Protein AF-M3HLD7-F1 (afdb_monomer_lite)

Structure (mmCIF, N/CA/C/O backbone):
data_AF-M3HLD7-F1
#
_entry.id   AF-M3HLD7-F1
#
loop_
_atom_site.group_PDB
_atom_site.id
_atom_site.type_symbol
_atom_site.label_atom_id
_atom_site.label_alt_id
_atom_site.label_comp_id
_atom_site.label_asym_id
_atom_site.label_entity_id
_atom_site.label_seq_id
_atom_site.pdbx_PDB_ins_code
_atom_site.Cartn_x
_atom_site.Cartn_y
_atom_site.Cartn_z
_atom_site.occupancy
_atom_site.B_iso_or_equiv
_atom_site.auth_seq_id
_atom_site.auth_comp_id
_atom_site.auth_asym_id
_atom_site.auth_atom_id
_atom_site.pdbx_PDB_model_num
ATOM 1 N N . MET A 1 1 ? -24.199 -7.595 13.964 1.00 37.12 1 MET A N 1
ATOM 2 C CA . MET A 1 1 ? -23.263 -6.804 14.794 1.00 37.12 1 MET A CA 1
ATOM 3 C C . MET A 1 1 ? -23.743 -5.366 14.787 1.00 37.12 1 MET A C 1
ATOM 5 O O . MET A 1 1 ? -23.929 -4.819 13.709 1.00 37.12 1 MET A O 1
ATOM 9 N N . LYS A 1 2 ? -24.053 -4.799 15.959 1.00 32.50 2 LYS A N 1
ATOM 10 C CA . LYS A 1 2 ? -24.516 -3.411 16.081 1.00 32.50 2 LYS A CA 1
ATOM 11 C C . LYS A 1 2 ? -23.391 -2.481 15.632 1.00 32.50 2 LYS A C 1
ATOM 13 O O . LYS A 1 2 ? -22.300 -2.533 16.190 1.00 32.50 2 LYS A O 1
ATOM 18 N N . LEU A 1 3 ? -23.679 -1.675 14.617 1.00 35.91 3 LEU A N 1
ATOM 19 C CA . LEU A 1 3 ? -22.854 -0.569 14.156 1.00 35.91 3 LEU A CA 1
ATOM 20 C C . LEU A 1 3 ? -22.768 0.428 15.320 1.00 35.91 3 LEU A C 1
ATOM 22 O O . LEU A 1 3 ? -23.718 1.165 15.584 1.00 35.91 3 LEU A O 1
ATOM 26 N N . VAL A 1 4 ? -21.695 0.363 16.110 1.00 42.03 4 VAL A N 1
ATOM 27 C CA . VAL A 1 4 ? -21.496 1.307 17.210 1.00 42.03 4 VAL A CA 1
ATOM 28 C C . VAL A 1 4 ? -21.027 2.614 16.578 1.00 42.03 4 VAL A C 1
ATOM 30 O O . VAL A 1 4 ? -19.844 2.806 16.321 1.00 42.03 4 VAL A O 1
ATOM 33 N N . PHE A 1 5 ? -21.965 3.514 16.287 1.00 41.75 5 PHE A N 1
ATOM 34 C CA . PHE A 1 5 ? -21.662 4.891 15.905 1.00 41.75 5 PHE A CA 1
ATOM 35 C C . PHE A 1 5 ? -21.109 5.640 17.120 1.00 41.75 5 PHE A C 1
ATOM 37 O O . PHE A 1 5 ? -21.810 6.422 17.758 1.00 41.75 5 PHE A O 1
ATOM 44 N N . ILE A 1 6 ? -19.851 5.388 17.481 1.00 55.12 6 ILE A N 1
ATOM 45 C CA . ILE A 1 6 ? -19.170 6.242 18.448 1.00 55.12 6 ILE A CA 1
ATOM 46 C C . ILE A 1 6 ? -18.659 7.451 17.673 1.00 55.12 6 ILE A C 1
ATOM 48 O O . ILE A 1 6 ? -17.621 7.384 17.015 1.00 55.12 6 ILE A O 1
ATOM 52 N N . ILE A 1 7 ? -19.412 8.550 17.720 1.00 54.53 7 ILE A N 1
ATOM 53 C CA . ILE A 1 7 ? -18.898 9.859 17.316 1.00 54.53 7 ILE A CA 1
ATOM 54 C C . ILE A 1 7 ? -17.924 10.285 18.412 1.00 54.53 7 ILE A C 1
ATOM 56 O O . ILE A 1 7 ? -18.324 10.759 19.473 1.00 54.53 7 ILE A O 1
ATOM 60 N N . LEU A 1 8 ? -16.633 10.055 18.179 1.00 61.19 8 LEU A N 1
ATOM 61 C CA . LEU A 1 8 ? -15.582 10.425 19.121 1.00 61.19 8 LEU A CA 1
ATOM 62 C C . LEU A 1 8 ? -14.999 11.780 18.720 1.00 61.19 8 LEU A C 1
ATOM 64 O O . LEU A 1 8 ? -14.431 11.928 17.636 1.00 61.19 8 LEU A O 1
ATOM 68 N N . ASN A 1 9 ? -15.114 12.772 19.606 1.00 57.50 9 ASN A N 1
ATOM 69 C CA . ASN A 1 9 ? -14.419 14.051 19.462 1.00 57.50 9 ASN A CA 1
ATOM 70 C C . ASN A 1 9 ? -13.074 13.973 20.194 1.00 57.50 9 ASN A C 1
ATOM 72 O O . ASN A 1 9 ? -12.923 14.390 21.340 1.00 57.50 9 ASN A O 1
ATOM 76 N N . PHE A 1 10 ? -12.091 13.361 19.537 1.00 62.84 10 PHE A N 1
ATOM 77 C CA . PHE A 1 10 ? -10.749 13.199 20.082 1.00 62.84 10 PHE A CA 1
ATOM 78 C C . PHE A 1 10 ? -9.883 14.410 19.733 1.00 62.84 10 PHE A C 1
ATOM 80 O O . PHE A 1 10 ? -9.148 14.434 18.737 1.00 62.84 10 PHE A O 1
ATOM 87 N N . GLN A 1 11 ? -9.940 15.431 20.582 1.00 59.16 11 GLN A N 1
ATOM 88 C CA . GLN A 1 11 ? -8.958 16.510 20.562 1.00 59.16 11 GLN A CA 1
ATOM 89 C C . GLN A 1 11 ? -7.721 16.055 21.353 1.00 59.16 11 GLN A C 1
ATOM 91 O O . GLN A 1 11 ? -7.798 15.865 22.558 1.00 59.16 11 GLN A O 1
ATOM 96 N N . ASN A 1 12 ? -6.577 15.908 20.673 1.00 61.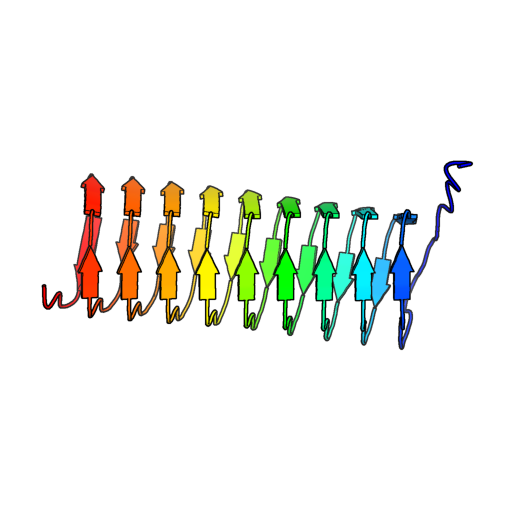53 12 ASN A N 1
ATOM 97 C CA . ASN A 1 12 ? -5.264 15.605 21.270 1.00 61.53 12 ASN A CA 1
ATOM 98 C C . ASN A 1 12 ? -5.195 14.299 22.085 1.00 61.53 12 ASN A C 1
ATOM 100 O O . ASN A 1 12 ? -5.065 14.313 23.306 1.00 61.53 12 ASN A O 1
ATOM 104 N N . VAL A 1 13 ? -5.172 13.154 21.399 1.00 67.69 13 VAL A N 1
ATOM 105 C CA . VAL A 1 13 ? -4.861 11.869 22.046 1.00 67.69 13 VAL A CA 1
ATOM 106 C C . VAL A 1 13 ? -3.367 11.583 21.918 1.00 67.69 13 VAL A C 1
ATOM 108 O O . VAL A 1 13 ? -2.830 11.526 20.809 1.00 67.69 13 VAL A O 1
ATOM 111 N N . GLY A 1 14 ? -2.682 11.406 23.051 1.00 65.62 14 GLY A N 1
ATOM 112 C CA . GLY A 1 14 ? -1.241 11.129 23.074 1.00 65.62 14 GLY A CA 1
ATOM 113 C C . GLY A 1 14 ? -0.888 9.823 22.357 1.00 65.62 14 GLY A C 1
ATOM 114 O O . GLY A 1 14 ? -0.079 9.823 21.426 1.00 65.62 14 GLY A O 1
ATOM 115 N N . THR A 1 15 ? -1.567 8.735 22.729 1.00 68.75 15 THR A N 1
ATOM 116 C CA . THR A 1 15 ? -1.329 7.397 22.174 1.00 68.75 15 THR A CA 1
ATOM 117 C C . THR A 1 15 ? -2.645 6.660 21.957 1.00 68.75 15 THR A C 1
ATOM 119 O O . THR A 1 15 ? -3.432 6.499 22.884 1.00 68.75 15 THR A O 1
ATOM 122 N N . LEU A 1 16 ? -2.864 6.166 20.737 1.00 69.69 16 LEU A N 1
ATOM 123 C CA . LEU A 1 16 ? -3.940 5.227 20.412 1.00 69.69 16 LEU A CA 1
ATOM 124 C C . LEU A 1 16 ? -3.341 3.862 20.082 1.00 69.69 16 LEU A C 1
ATOM 126 O O . LEU A 1 16 ? -2.514 3.740 19.176 1.00 69.69 16 LEU A O 1
ATOM 130 N N . TYR A 1 17 ? -3.776 2.825 20.794 1.00 66.25 17 TYR A N 1
ATOM 131 C CA . TYR A 1 17 ? -3.256 1.477 20.576 1.00 66.25 17 TYR A CA 1
ATOM 132 C C . TYR A 1 17 ? -4.008 0.746 19.458 1.00 66.25 17 TYR A C 1
ATOM 134 O O . TYR A 1 17 ? -3.403 0.275 18.495 1.00 66.25 17 TYR A O 1
ATOM 142 N N . LYS A 1 18 ? -5.340 0.689 19.528 1.00 81.62 18 LYS A N 1
ATOM 143 C CA . LYS A 1 18 ? -6.160 0.091 18.473 1.00 81.62 18 LYS A CA 1
ATOM 144 C C . LYS A 1 18 ? -7.556 0.691 18.478 1.00 81.62 18 LYS A C 1
ATOM 146 O O . LYS A 1 18 ? -8.219 0.656 19.507 1.00 81.62 18 LYS A O 1
ATOM 151 N N . LEU A 1 19 ? -7.995 1.190 17.331 1.00 82.94 19 LEU A N 1
ATOM 152 C CA . LEU A 1 19 ? -9.373 1.620 17.114 1.00 82.94 19 LEU A CA 1
ATOM 153 C C . LEU A 1 19 ? -9.891 0.979 15.827 1.00 82.94 19 LEU A C 1
ATOM 155 O O . LEU A 1 19 ? -9.137 0.830 14.861 1.00 82.94 19 LEU A O 1
ATOM 159 N N . LYS A 1 20 ? -11.155 0.568 15.845 1.00 85.44 20 LYS A N 1
ATOM 160 C CA . LYS A 1 20 ? -11.831 -0.066 14.717 1.00 85.44 20 LYS A CA 1
ATOM 161 C C . LYS A 1 20 ? -13.265 0.444 14.650 1.00 85.44 20 LYS A C 1
ATOM 163 O O . LYS A 1 20 ? -13.827 0.722 15.707 1.00 85.44 20 LYS A O 1
ATOM 168 N N . ASP A 1 21 ? -13.818 0.541 13.446 1.00 87.19 21 ASP A N 1
ATOM 169 C CA . ASP A 1 21 ? -15.238 0.805 13.197 1.00 87.19 21 ASP A CA 1
ATOM 170 C C . ASP A 1 21 ? -15.716 2.104 13.870 1.00 87.19 21 ASP A C 1
ATOM 172 O O . ASP A 1 21 ? -16.542 2.088 14.781 1.00 87.19 21 ASP A O 1
ATOM 176 N N . PHE A 1 22 ? -15.163 3.250 13.455 1.00 84.00 22 PHE A N 1
ATOM 177 C CA . PHE A 1 22 ? -15.497 4.536 14.076 1.00 84.00 22 PHE A CA 1
ATOM 178 C C . PHE A 1 22 ? -15.610 5.696 13.086 1.00 84.00 22 PHE A C 1
ATOM 180 O O . PHE A 1 22 ? -15.032 5.700 11.997 1.00 84.00 22 PHE A O 1
ATOM 187 N N . THR A 1 23 ? -16.339 6.729 13.512 1.00 84.69 23 THR A N 1
ATOM 188 C CA . THR A 1 23 ? -16.390 8.025 12.831 1.00 84.69 23 THR A CA 1
ATOM 189 C C . THR A 1 23 ? -15.965 9.122 13.798 1.00 84.69 23 THR A C 1
ATOM 191 O O . THR A 1 23 ? -16.416 9.162 14.939 1.00 84.69 23 THR A O 1
ATOM 194 N N . ALA A 1 24 ? -15.080 10.015 13.360 1.00 81.19 24 ALA A N 1
ATOM 195 C CA . ALA A 1 24 ? -14.565 11.095 14.199 1.00 81.19 24 ALA A CA 1
ATOM 196 C C . ALA A 1 24 ? -14.589 12.446 13.477 1.00 81.19 24 ALA A C 1
ATOM 198 O O . ALA A 1 24 ? -14.280 12.550 12.287 1.00 81.19 24 ALA A O 1
ATOM 199 N N . GLN A 1 25 ? -14.911 13.500 14.223 1.00 83.94 25 GLN A N 1
ATOM 200 C CA . GLN A 1 25 ? -14.939 14.874 13.728 1.00 83.94 25 GLN A CA 1
ATOM 201 C C . GLN A 1 25 ? -14.446 15.834 14.826 1.00 83.94 25 GLN A C 1
ATOM 203 O O . GLN A 1 25 ? -15.260 16.269 15.642 1.00 83.94 25 GLN A O 1
ATOM 208 N N . PRO A 1 26 ? -13.152 16.222 14.890 1.00 84.38 26 PRO A N 1
ATOM 209 C CA . PRO A 1 26 ? -11.936 15.701 14.233 1.00 84.38 26 PRO A CA 1
ATOM 210 C C . PRO A 1 26 ? -11.214 14.580 15.022 1.00 84.38 26 PRO A C 1
ATOM 212 O O . PRO A 1 26 ? -11.544 14.313 16.175 1.00 84.38 26 PRO A O 1
ATOM 215 N N . LEU A 1 27 ? -10.146 14.002 14.440 1.00 84.12 27 LEU A N 1
ATOM 216 C CA . LEU A 1 27 ? -9.190 13.120 15.137 1.00 84.12 27 LEU A CA 1
ATOM 217 C C . LEU A 1 27 ? -7.755 13.673 15.076 1.00 84.12 27 LEU A C 1
ATOM 219 O O . LEU A 1 27 ? -7.188 13.889 13.998 1.00 84.12 27 LEU A O 1
ATOM 223 N N . LYS A 1 28 ? -7.138 13.868 16.245 1.00 83.94 28 LYS A N 1
ATOM 224 C CA . LYS A 1 28 ? -5.713 14.211 16.382 1.00 83.94 28 LYS A CA 1
ATOM 225 C C . LYS A 1 28 ? -5.010 13.182 17.259 1.00 83.94 28 LYS A C 1
ATOM 227 O O . LYS A 1 28 ? -5.402 13.000 18.410 1.00 83.94 28 LYS A O 1
ATOM 232 N N . CYS A 1 29 ? -3.948 12.573 16.744 1.00 78.19 29 CYS A N 1
ATOM 233 C CA . CYS A 1 29 ? -3.120 11.642 17.502 1.00 78.19 29 CYS A CA 1
ATOM 234 C C . CYS A 1 29 ? -1.627 11.981 17.402 1.00 78.19 29 CYS A C 1
ATOM 236 O O . CYS A 1 29 ? -1.112 12.299 16.326 1.00 78.19 29 CYS A O 1
ATOM 238 N N . GLY A 1 30 ? -0.924 11.900 18.535 1.00 76.00 30 GLY A N 1
ATOM 239 C CA . GLY A 1 30 ? 0.537 11.973 18.569 1.00 76.00 30 GLY A CA 1
ATOM 240 C C . GLY A 1 30 ? 1.139 10.713 17.951 1.00 76.00 30 GLY A C 1
ATOM 241 O O . GLY A 1 30 ? 1.746 10.768 16.879 1.00 76.00 30 GLY A O 1
ATOM 242 N N . ASN A 1 31 ? 0.875 9.569 18.588 1.00 75.12 31 ASN A N 1
ATOM 243 C CA . ASN A 1 31 ? 1.251 8.241 18.111 1.00 75.12 31 ASN A CA 1
ATOM 244 C C . ASN A 1 31 ? 0.015 7.340 17.959 1.00 75.12 31 ASN A C 1
ATOM 246 O O . ASN A 1 31 ? -0.855 7.304 18.831 1.00 75.12 31 ASN A O 1
ATOM 250 N N . SER A 1 32 ? -0.055 6.570 16.872 1.00 73.50 32 SER A N 1
ATOM 251 C CA . SER A 1 32 ? -1.085 5.543 16.690 1.00 73.50 32 SER A CA 1
ATOM 252 C C . SER A 1 32 ? -0.503 4.223 16.194 1.00 73.50 32 SER A C 1
ATOM 254 O O . SER A 1 32 ? 0.329 4.197 15.285 1.00 73.50 32 SER A O 1
ATOM 256 N N . HIS A 1 33 ? -0.931 3.110 16.791 1.00 73.81 33 HIS A N 1
ATOM 257 C CA . HIS A 1 33 ? -0.417 1.786 16.437 1.00 73.81 33 HIS A CA 1
ATOM 258 C C . HIS A 1 33 ? -1.277 1.092 15.370 1.00 73.81 33 HIS A C 1
ATOM 260 O O . HIS A 1 33 ? -0.742 0.542 14.403 1.00 73.81 33 HIS A O 1
ATOM 266 N N . LYS A 1 34 ? -2.611 1.145 15.494 1.00 85.62 34 LYS A N 1
ATOM 267 C CA . LYS A 1 34 ? -3.526 0.560 14.505 1.00 85.62 34 LYS A CA 1
ATOM 268 C C . LYS A 1 34 ? -4.874 1.288 14.458 1.00 85.62 34 LYS A C 1
ATOM 270 O O . LYS A 1 34 ? -5.584 1.298 15.458 1.00 85.62 34 LYS A O 1
ATOM 275 N N . LEU A 1 35 ? -5.250 1.828 13.301 1.00 86.75 35 LEU A N 1
ATOM 276 C CA . LEU A 1 35 ? -6.622 2.270 13.024 1.00 86.75 35 LEU A CA 1
ATOM 277 C C . LEU A 1 35 ? -7.150 1.499 11.812 1.00 86.75 35 LEU A C 1
ATOM 279 O O . LEU A 1 35 ? -6.450 1.382 10.803 1.00 86.75 35 LEU A O 1
ATOM 283 N N . GLU A 1 36 ? -8.348 0.943 11.932 1.00 89.75 36 GLU A N 1
ATOM 284 C CA . GLU A 1 36 ? -9.000 0.156 10.882 1.00 89.75 36 GLU A CA 1
ATOM 285 C C . GLU A 1 36 ? -10.455 0.609 10.731 1.00 89.75 36 GLU A C 1
ATOM 287 O O . GLU A 1 36 ? -11.063 1.013 11.720 1.00 89.75 36 GLU A O 1
ATOM 292 N N . ASP A 1 37 ? -10.994 0.551 9.515 1.00 89.25 37 ASP A N 1
ATOM 293 C CA . ASP A 1 37 ? -12.416 0.771 9.224 1.00 89.25 37 ASP A CA 1
ATOM 294 C C . ASP A 1 37 ? -12.945 2.093 9.801 1.00 89.25 37 ASP A C 1
ATOM 296 O O . ASP A 1 37 ? -13.763 2.119 10.725 1.00 89.25 37 ASP A O 1
ATOM 300 N N . PHE A 1 38 ? -12.430 3.223 9.307 1.00 86.88 38 PHE A N 1
ATOM 301 C CA . PHE A 1 38 ? -12.782 4.518 9.886 1.00 86.88 38 PHE A CA 1
ATOM 302 C C . PHE A 1 38 ? -12.999 5.640 8.883 1.00 86.88 38 PHE A C 1
ATOM 304 O O . PHE A 1 38 ? -12.385 5.711 7.817 1.00 86.88 38 PHE A O 1
ATOM 311 N N . THR A 1 39 ? -13.852 6.576 9.291 1.00 88.75 39 THR A N 1
ATOM 312 C CA . THR A 1 39 ? -14.064 7.838 8.583 1.00 88.75 39 THR A CA 1
ATOM 313 C C . THR A 1 39 ? -13.719 9.007 9.493 1.00 88.75 39 THR A C 1
ATOM 315 O O . THR A 1 39 ? -14.051 9.018 10.680 1.00 88.75 39 THR A O 1
ATOM 318 N N . THR A 1 40 ? -13.000 10.005 8.984 1.00 84.19 40 THR A N 1
ATOM 319 C CA . THR A 1 40 ? -12.657 11.181 9.795 1.00 84.19 40 THR A CA 1
ATOM 320 C C . THR A 1 40 ? -12.635 12.468 8.990 1.00 84.19 40 THR A C 1
ATOM 322 O O . THR A 1 40 ? -12.085 12.523 7.889 1.00 84.19 40 THR A O 1
ATOM 325 N N . GLN A 1 41 ? -13.144 13.539 9.599 1.00 87.88 41 GLN A N 1
ATOM 326 C CA . GLN A 1 41 ? -13.035 14.890 9.064 1.00 87.88 41 GLN A CA 1
ATOM 327 C C . GLN A 1 41 ? -12.583 15.891 10.142 1.00 87.88 41 GLN A C 1
ATOM 329 O O . GLN A 1 41 ? -13.408 16.290 10.964 1.00 87.88 41 GLN A O 1
ATOM 334 N N . PRO A 1 42 ? -11.327 16.396 10.160 1.00 88.19 42 PRO A N 1
ATOM 335 C CA . PRO A 1 42 ? -10.036 15.902 9.620 1.00 88.19 42 PRO A CA 1
ATOM 336 C C . PRO A 1 42 ? -9.274 14.876 10.491 1.00 88.19 42 PRO A C 1
ATOM 338 O O . PRO A 1 42 ? -9.469 14.837 11.706 1.00 88.19 42 PRO A O 1
ATOM 341 N N . LEU A 1 43 ? -8.281 14.177 9.903 1.00 86.69 43 LEU A N 1
ATOM 342 C CA . LEU A 1 43 ? -7.257 13.391 10.628 1.00 86.69 43 LEU A CA 1
ATOM 343 C C . LEU A 1 43 ? -5.878 14.077 10.608 1.00 86.69 43 LEU A C 1
ATOM 345 O O . LEU A 1 43 ? -5.344 14.414 9.543 1.00 86.69 43 LEU A O 1
ATOM 349 N N . LYS A 1 44 ? -5.257 14.214 11.786 1.00 87.69 44 LYS A N 1
ATOM 350 C CA . LYS A 1 44 ? -3.842 14.594 11.941 1.00 87.69 44 LYS A CA 1
ATOM 351 C C . LYS A 1 44 ? -3.096 13.578 12.801 1.00 87.69 44 LYS A C 1
ATOM 353 O O . LYS A 1 44 ? -3.483 13.363 13.947 1.00 87.69 44 LYS A O 1
ATOM 358 N N . CYS A 1 45 ? -2.012 13.021 12.267 1.00 82.62 45 CYS A N 1
ATOM 359 C CA . CYS A 1 45 ? -1.180 12.047 12.961 1.00 82.62 45 CYS A CA 1
ATOM 360 C C . CYS A 1 45 ? 0.310 12.441 12.951 1.00 82.62 45 CYS A C 1
ATOM 362 O O . CYS A 1 45 ? 0.845 12.838 11.912 1.00 82.62 45 CYS A O 1
ATOM 364 N N . GLY A 1 46 ? 0.991 12.331 14.095 1.00 79.62 46 GLY A N 1
ATOM 365 C CA . G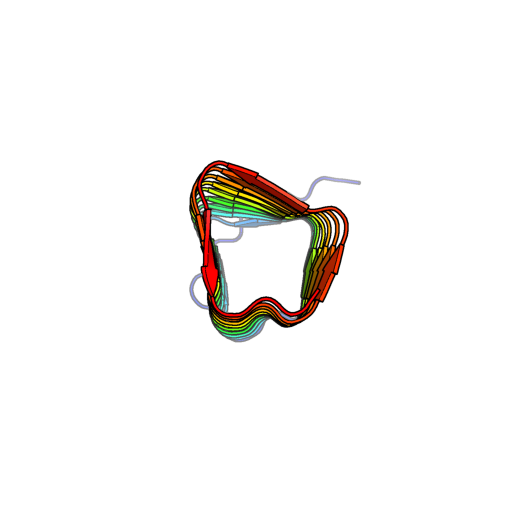LY A 1 46 ? 2.449 12.485 14.179 1.00 79.62 46 GLY A CA 1
ATOM 366 C C . GLY A 1 46 ? 3.161 11.257 13.608 1.00 79.62 46 GLY A C 1
ATOM 367 O O . GLY A 1 46 ? 3.719 11.310 12.510 1.00 79.62 46 GLY A O 1
ATOM 368 N N . ASN A 1 47 ? 3.057 10.133 14.322 1.00 80.00 47 ASN A N 1
ATOM 369 C CA . ASN A 1 47 ? 3.500 8.815 13.866 1.00 80.00 47 ASN A CA 1
ATOM 370 C C . ASN A 1 47 ? 2.325 7.831 13.803 1.00 80.00 47 ASN A C 1
ATOM 372 O O . ASN A 1 47 ? 1.523 7.739 14.734 1.00 80.00 47 ASN A O 1
ATOM 376 N N . SER A 1 48 ? 2.260 7.050 12.725 1.00 78.00 48 SER A N 1
ATOM 377 C CA . SER A 1 48 ? 1.306 5.946 12.582 1.00 78.00 48 SER A CA 1
ATOM 378 C C . SER A 1 48 ? 1.979 4.677 12.080 1.00 78.00 48 SER A C 1
ATOM 380 O O . SER A 1 48 ? 2.711 4.695 11.089 1.00 78.00 48 SER A O 1
ATOM 382 N N . TYR A 1 49 ? 1.692 3.545 12.717 1.00 75.94 49 TYR A N 1
ATOM 383 C CA . TYR A 1 49 ? 2.235 2.256 12.283 1.00 75.94 49 TYR A CA 1
ATOM 384 C C . TYR A 1 49 ? 1.359 1.597 11.211 1.00 75.94 49 TYR A C 1
ATOM 386 O O . TYR A 1 49 ? 1.877 1.132 10.192 1.00 75.94 49 TYR A O 1
ATOM 394 N N . LYS A 1 50 ? 0.032 1.584 11.388 1.00 88.12 50 LYS A N 1
ATOM 395 C CA . LYS A 1 50 ? -0.886 0.982 10.413 1.00 88.12 50 LYS A CA 1
ATOM 396 C C . LYS A 1 50 ? -2.238 1.694 10.371 1.00 88.12 50 LYS A C 1
ATOM 398 O O . LYS A 1 50 ? -2.945 1.709 11.375 1.00 88.12 50 LYS A O 1
ATOM 403 N N . LEU A 1 51 ? -2.609 2.191 9.193 1.00 88.88 51 LEU A N 1
ATOM 404 C CA . LEU A 1 51 ? -3.972 2.622 8.872 1.00 88.88 51 LEU A CA 1
ATOM 405 C C . LEU A 1 51 ? -4.511 1.733 7.743 1.00 88.88 51 LEU A C 1
ATOM 407 O O . LEU A 1 51 ? -3.797 1.490 6.762 1.00 88.88 51 LEU A O 1
ATOM 411 N N . LYS A 1 52 ? -5.731 1.219 7.895 1.00 91.94 52 LYS A N 1
ATOM 412 C CA . LYS A 1 52 ? -6.385 0.332 6.923 1.00 91.94 52 LYS A CA 1
ATOM 413 C C . LYS A 1 52 ? -7.840 0.753 6.726 1.00 91.94 52 LYS A C 1
ATOM 415 O O . LYS A 1 52 ? -8.456 1.156 7.707 1.00 91.94 52 LYS A O 1
ATOM 420 N N . ASP A 1 53 ? -8.351 0.618 5.506 1.00 91.25 53 ASP A N 1
ATOM 421 C CA . ASP A 1 53 ? -9.776 0.751 5.173 1.00 91.25 53 ASP A CA 1
ATOM 422 C C . ASP A 1 53 ? -10.360 2.080 5.682 1.00 91.25 53 ASP A C 1
ATOM 424 O O . ASP A 1 53 ? -11.158 2.117 6.619 1.00 91.25 53 ASP A O 1
ATOM 428 N N . PHE A 1 54 ? -9.897 3.207 5.133 1.00 88.81 54 PHE A N 1
ATOM 429 C CA . PHE A 1 54 ? -10.283 4.514 5.672 1.00 88.81 54 PHE A CA 1
ATOM 430 C C . PHE A 1 54 ? -10.586 5.586 4.634 1.00 88.81 54 PHE A C 1
ATOM 432 O O . PHE A 1 54 ? -9.978 5.656 3.564 1.00 88.81 54 PHE A O 1
ATOM 439 N N . THR A 1 55 ? -11.496 6.486 5.014 1.00 90.44 55 THR A N 1
ATOM 440 C CA . THR A 1 55 ? -11.843 7.686 4.246 1.00 90.44 55 THR A CA 1
ATOM 441 C C . THR A 1 55 ? -11.626 8.931 5.092 1.00 90.44 55 THR A C 1
ATOM 443 O O . THR A 1 55 ? -12.179 9.070 6.182 1.00 90.44 55 THR A O 1
ATOM 446 N N . VAL A 1 56 ? -10.794 9.855 4.612 1.00 86.00 56 VAL A N 1
ATOM 447 C CA . VAL A 1 56 ? -10.398 11.028 5.400 1.00 86.00 56 VAL A CA 1
ATOM 448 C C . VAL A 1 56 ? -10.433 12.308 4.576 1.00 86.00 56 VAL A C 1
ATOM 450 O O . VAL A 1 56 ? -9.868 12.384 3.484 1.00 86.00 56 VAL A O 1
ATOM 453 N N . GLN A 1 57 ? -11.008 13.361 5.155 1.00 90.12 57 GLN A N 1
ATOM 454 C CA . GLN A 1 57 ? -11.044 14.685 4.539 1.00 90.12 57 GLN A CA 1
ATOM 455 C C . GLN A 1 57 ? -10.782 15.793 5.572 1.00 90.12 57 GLN A C 1
ATOM 457 O O . GLN A 1 57 ? -11.672 16.104 6.363 1.00 90.12 57 GLN A O 1
ATOM 462 N N . PRO A 1 58 ? -9.617 16.474 5.583 1.00 89.31 58 PRO A N 1
ATOM 463 C CA . PRO A 1 58 ? -8.292 16.143 5.024 1.00 89.31 58 PRO A CA 1
ATOM 464 C C . PRO A 1 58 ? -7.424 15.195 5.881 1.00 89.31 58 PRO A C 1
ATOM 466 O O . PRO A 1 58 ? -7.579 15.131 7.103 1.00 89.31 58 PRO A O 1
ATOM 469 N N . LEU A 1 59 ? -6.426 14.553 5.247 1.00 87.00 59 LEU A N 1
ATOM 470 C CA . LEU A 1 59 ? -5.398 13.712 5.889 1.00 87.00 59 LEU A CA 1
ATOM 471 C C . LEU A 1 59 ? -4.051 14.444 6.011 1.00 87.00 59 LEU A C 1
ATOM 473 O O . LEU A 1 59 ? -3.507 14.938 5.017 1.00 87.00 59 LEU A O 1
ATOM 477 N N . LYS A 1 60 ? -3.464 14.456 7.215 1.00 88.38 60 LYS A N 1
ATOM 478 C CA . LYS A 1 60 ? -2.070 14.876 7.443 1.00 88.38 60 LYS A CA 1
ATOM 479 C C . LYS A 1 60 ? -1.341 13.887 8.344 1.00 88.38 60 LYS A C 1
ATOM 481 O O . LYS A 1 60 ? -1.729 13.728 9.498 1.00 88.38 60 LYS A O 1
ATOM 486 N N . CYS A 1 61 ? -0.256 13.306 7.846 1.00 82.38 61 CYS A N 1
ATOM 487 C CA . CYS A 1 61 ? 0.560 12.367 8.605 1.00 82.38 61 CYS A CA 1
ATOM 488 C C . CYS A 1 61 ? 2.062 12.636 8.446 1.00 82.38 61 CYS A C 1
ATOM 490 O O . CYS A 1 61 ? 2.551 12.807 7.327 1.00 82.38 61 CYS A O 1
ATOM 492 N N . GLY A 1 62 ? 2.780 12.691 9.572 1.00 79.69 62 GLY A N 1
ATOM 493 C CA . GLY A 1 62 ? 4.228 12.918 9.615 1.00 79.69 62 GLY A CA 1
ATOM 494 C C . GLY A 1 62 ? 5.006 11.696 9.131 1.00 79.69 62 GLY A C 1
ATOM 495 O O . GLY A 1 62 ? 5.514 11.688 8.009 1.00 79.69 62 GLY A O 1
ATOM 496 N N . ASN A 1 63 ? 5.038 10.644 9.950 1.00 81.19 63 ASN A N 1
ATOM 497 C CA . ASN A 1 63 ? 5.607 9.346 9.589 1.00 81.19 63 ASN A CA 1
ATOM 498 C C . ASN A 1 63 ? 4.520 8.270 9.558 1.00 81.19 63 ASN A C 1
ATOM 500 O O . ASN A 1 63 ? 3.676 8.176 10.452 1.00 81.19 63 ASN A O 1
ATOM 504 N N . SER A 1 64 ? 4.535 7.434 8.525 1.00 78.75 64 SER A N 1
ATOM 505 C CA . SER A 1 64 ? 3.602 6.319 8.373 1.00 78.75 64 SER A CA 1
ATOM 506 C C . SER A 1 64 ? 4.320 5.062 7.905 1.00 78.75 64 SER A C 1
ATOM 508 O O . SER A 1 64 ? 5.040 5.076 6.910 1.00 78.75 64 SER A O 1
ATOM 510 N N . HIS A 1 65 ? 4.120 3.941 8.592 1.00 78.06 65 HIS A N 1
ATOM 511 C CA . HIS A 1 65 ? 4.747 2.689 8.170 1.00 78.06 65 HIS A CA 1
ATOM 512 C C . HIS A 1 65 ? 3.911 1.954 7.110 1.00 78.06 65 HIS A C 1
ATOM 514 O O . HIS A 1 65 ? 4.469 1.443 6.133 1.00 78.06 65 HIS A O 1
ATOM 520 N N . LYS A 1 66 ? 2.584 1.880 7.272 1.00 87.25 66 LYS A N 1
ATOM 521 C CA . LYS A 1 66 ? 1.683 1.213 6.317 1.00 87.25 66 LYS A CA 1
ATOM 522 C C . LYS A 1 66 ? 0.347 1.951 6.211 1.00 87.25 66 LYS A C 1
ATOM 524 O O . LYS A 1 66 ? -0.359 2.048 7.213 1.00 87.25 66 LYS A O 1
ATOM 529 N N . LEU A 1 67 ? -0.013 2.388 5.004 1.00 87.50 67 LEU A N 1
ATOM 530 C CA . LEU A 1 67 ? -1.378 2.795 4.649 1.00 87.50 67 LEU A CA 1
ATOM 531 C C . LEU A 1 67 ? -1.903 1.837 3.575 1.00 87.50 67 LEU A C 1
ATOM 533 O O . LEU A 1 67 ? -1.183 1.538 2.617 1.00 87.50 67 LEU A O 1
ATOM 537 N N . LYS A 1 68 ? -3.121 1.328 3.754 1.00 90.69 68 LYS A N 1
ATOM 538 C CA . LYS A 1 68 ? -3.756 0.388 2.824 1.00 90.69 68 LYS A CA 1
ATOM 539 C C . LYS A 1 68 ? -5.228 0.744 2.650 1.00 90.69 68 LYS A C 1
ATOM 541 O O . LYS A 1 68 ? -5.856 1.091 3.648 1.00 90.69 68 LYS A O 1
ATOM 546 N N . ASP A 1 69 ? -5.745 0.586 1.435 1.00 89.56 69 ASP A N 1
ATOM 547 C CA . ASP A 1 69 ? -7.175 0.673 1.116 1.00 89.56 69 ASP A CA 1
ATOM 548 C C . ASP A 1 69 ? -7.763 2.013 1.581 1.00 89.56 69 ASP A C 1
ATOM 550 O O . ASP A 1 69 ? -8.555 2.071 2.523 1.00 89.56 69 ASP A O 1
ATOM 554 N N . PHE A 1 70 ? -7.299 3.125 1.000 1.00 85.00 70 PHE A N 1
ATOM 555 C CA . PHE A 1 70 ? -7.689 4.440 1.505 1.00 85.00 70 PHE A CA 1
ATOM 556 C C . PHE A 1 70 ? -8.016 5.480 0.448 1.00 85.00 70 PHE A C 1
ATOM 558 O O . PHE A 1 70 ? -7.399 5.549 -0.617 1.00 85.00 70 PHE A O 1
ATOM 565 N N . THR A 1 71 ? -8.959 6.346 0.819 1.00 86.88 71 THR A N 1
ATOM 566 C CA . THR A 1 71 ? -9.340 7.532 0.055 1.00 86.88 71 THR A CA 1
ATOM 567 C C . THR A 1 71 ? -9.100 8.782 0.890 1.00 86.88 71 THR A C 1
ATOM 569 O O . THR A 1 71 ? -9.562 8.884 2.029 1.00 86.88 71 THR A O 1
ATOM 572 N N . ALA A 1 72 ? -8.368 9.752 0.340 1.00 81.94 72 ALA A N 1
ATOM 573 C CA . ALA A 1 72 ? -8.090 10.999 1.048 1.00 81.94 72 ALA A CA 1
ATOM 574 C C . ALA A 1 72 ? -8.195 12.234 0.152 1.00 81.94 72 ALA A C 1
ATOM 576 O O . ALA A 1 72 ? -7.600 12.294 -0.926 1.00 81.94 72 ALA A O 1
ATOM 577 N N . GLN A 1 73 ? -8.900 13.258 0.637 1.00 85.25 73 GLN A N 1
ATOM 578 C CA . GLN A 1 73 ? -9.068 14.521 -0.080 1.00 85.25 73 GLN A CA 1
ATOM 579 C C . GLN A 1 73 ? -8.985 15.724 0.870 1.00 85.25 73 GLN A C 1
ATOM 581 O O . GLN A 1 73 ? -9.898 15.940 1.666 1.00 85.25 73 GLN A O 1
ATOM 586 N N . PRO A 1 74 ? -7.932 16.562 0.798 1.00 83.62 74 PRO A N 1
ATOM 587 C CA . PRO A 1 74 ? -6.568 16.309 0.304 1.00 83.62 74 PRO A CA 1
ATOM 588 C C . PRO A 1 74 ? -5.731 15.394 1.223 1.00 83.62 74 PRO A C 1
ATOM 590 O O . PRO A 1 74 ? -6.033 15.237 2.408 1.00 83.62 74 PRO A O 1
ATOM 593 N N . SER A 1 75 ? -4.605 14.887 0.701 1.00 82.12 75 SER A N 1
ATOM 594 C CA . SER A 1 75 ? -3.627 14.075 1.446 1.00 82.12 75 SER A CA 1
ATOM 595 C C . SER A 1 75 ? -2.232 14.711 1.524 1.00 82.12 75 SER A C 1
ATOM 597 O O . SER A 1 75 ? -1.693 15.198 0.524 1.00 82.12 75 SER A O 1
ATOM 599 N N . LYS A 1 76 ? -1.621 14.694 2.719 1.00 83.25 76 LYS A N 1
ATOM 600 C CA . LYS A 1 76 ? -0.204 15.034 2.941 1.00 83.25 76 LYS A CA 1
ATOM 601 C C . LYS A 1 76 ? 0.470 13.994 3.836 1.00 83.25 76 LYS A C 1
ATOM 603 O O . LYS A 1 76 ? 0.145 13.904 5.021 1.00 83.25 76 LYS A O 1
ATOM 608 N N . CYS A 1 77 ? 1.457 13.293 3.289 1.00 76.44 77 CYS A N 1
ATOM 609 C CA . CYS A 1 77 ? 2.268 12.304 3.996 1.00 76.44 77 CYS A CA 1
ATOM 610 C C . CYS A 1 77 ? 3.752 12.689 3.908 1.00 76.44 77 CYS A C 1
ATOM 612 O O . CYS A 1 77 ? 4.269 12.896 2.809 1.00 76.44 77 CYS A O 1
ATOM 614 N N . GLY A 1 78 ? 4.432 12.798 5.052 1.00 73.25 78 GLY A N 1
ATOM 615 C CA . GLY A 1 78 ? 5.866 13.100 5.115 1.00 73.25 78 GLY A CA 1
ATOM 616 C C . GLY A 1 78 ? 6.716 11.916 4.652 1.00 73.25 78 GLY A C 1
ATOM 617 O O . GLY A 1 78 ? 7.132 11.862 3.495 1.00 73.25 78 GLY A O 1
ATOM 618 N N . ASN A 1 79 ? 6.937 10.948 5.542 1.00 78.00 79 ASN A N 1
ATOM 619 C CA . ASN A 1 79 ? 7.629 9.696 5.228 1.00 78.00 79 ASN A CA 1
ATOM 620 C C . ASN A 1 79 ? 6.649 8.525 5.244 1.00 78.00 79 ASN A C 1
ATOM 622 O O . ASN A 1 79 ? 5.876 8.359 6.190 1.00 78.00 79 ASN A O 1
ATOM 626 N N . SER A 1 80 ? 6.671 7.703 4.198 1.00 75.44 80 SER A N 1
ATOM 627 C CA . SER A 1 80 ? 5.835 6.508 4.090 1.00 75.44 80 SER A CA 1
ATOM 628 C C . SER A 1 80 ? 6.645 5.296 3.644 1.00 75.44 80 SER A C 1
ATOM 630 O O . SER A 1 80 ? 7.351 5.340 2.646 1.00 75.44 80 SER A O 1
ATOM 632 N N . TYR A 1 81 ? 6.544 4.174 4.350 1.00 71.44 81 TYR A N 1
ATOM 633 C CA . TYR A 1 81 ? 7.277 2.966 3.943 1.00 71.44 81 TYR A CA 1
ATOM 634 C C . TYR A 1 81 ? 6.495 2.144 2.917 1.00 71.44 81 TYR A C 1
ATOM 636 O O . TYR A 1 81 ? 7.051 1.702 1.911 1.00 71.44 81 TYR A O 1
ATOM 644 N N . LYS A 1 82 ? 5.190 1.968 3.130 1.00 84.00 82 LYS A N 1
ATOM 645 C CA . LYS A 1 82 ? 4.322 1.251 2.195 1.00 84.00 82 LYS A CA 1
ATOM 646 C C . LYS A 1 82 ? 2.970 1.935 2.083 1.00 84.00 82 LYS A C 1
ATOM 648 O O . LYS A 1 82 ? 2.279 2.098 3.087 1.00 84.00 82 LYS A O 1
ATOM 653 N N . LEU A 1 83 ? 2.593 2.260 0.856 1.00 82.31 83 LEU A N 1
ATOM 654 C CA . LEU A 1 83 ? 1.251 2.687 0.496 1.00 82.31 83 LEU A CA 1
ATOM 655 C C . LEU A 1 83 ? 0.715 1.685 -0.541 1.00 82.31 83 LEU A C 1
ATOM 657 O O . LEU A 1 83 ? 1.445 1.313 -1.464 1.00 82.31 83 LEU A O 1
ATOM 661 N N . LYS A 1 84 ? -0.519 1.212 -0.365 1.00 85.81 84 LYS A N 1
ATOM 662 C CA . LYS A 1 84 ? -1.174 0.273 -1.286 1.00 85.81 84 LYS A CA 1
ATOM 663 C C . LYS A 1 84 ? -2.645 0.640 -1.455 1.00 85.81 84 LYS A C 1
ATOM 665 O O . LYS A 1 84 ? -3.256 1.015 -0.454 1.00 85.81 84 LYS A O 1
ATOM 670 N N . ASP A 1 85 ? -3.190 0.461 -2.654 1.00 84.38 85 ASP A N 1
ATOM 671 C CA . ASP A 1 85 ? -4.627 0.588 -2.934 1.00 84.38 85 ASP A CA 1
ATOM 672 C C . ASP A 1 85 ? -5.147 1.977 -2.514 1.00 84.38 85 ASP A C 1
ATOM 674 O O . ASP A 1 85 ? -5.928 2.127 -1.571 1.00 84.38 85 ASP A O 1
ATOM 678 N N . PHE A 1 86 ? -4.618 3.024 -3.150 1.00 76.75 86 PHE A N 1
ATOM 679 C CA . PHE A 1 86 ? -4.843 4.407 -2.729 1.00 76.75 86 PHE A CA 1
ATOM 680 C C . PHE A 1 86 ? -5.419 5.285 -3.830 1.00 76.75 86 PHE A C 1
ATOM 682 O O . PHE A 1 86 ? -4.879 5.354 -4.938 1.00 76.75 86 PHE A O 1
ATOM 689 N N . THR A 1 87 ? -6.428 6.067 -3.442 1.00 79.00 87 THR A N 1
ATOM 690 C CA . THR A 1 87 ? -6.953 7.173 -4.241 1.00 79.00 87 THR A CA 1
ATOM 691 C C . THR A 1 87 ? -6.855 8.495 -3.479 1.00 79.00 87 THR A C 1
ATOM 693 O O . THR A 1 87 ? -7.330 8.619 -2.349 1.00 79.00 87 THR A O 1
ATOM 696 N N . ALA A 1 88 ? -6.274 9.529 -4.093 1.00 67.75 88 ALA A N 1
ATOM 697 C CA . ALA A 1 88 ? -6.384 10.886 -3.553 1.00 67.75 88 ALA A CA 1
ATOM 698 C C . ALA A 1 88 ? -6.442 11.977 -4.593 1.00 67.75 88 ALA A C 1
ATOM 700 O O . ALA A 1 88 ? -5.818 11.915 -5.655 1.00 67.75 88 ALA A O 1
ATOM 701 N N . GLN A 1 89 ? -7.093 13.054 -4.166 1.00 74.00 89 GLN A N 1
ATOM 702 C CA . GLN A 1 89 ? -7.112 14.312 -4.878 1.00 74.00 89 GLN A CA 1
ATOM 703 C C . GLN A 1 89 ? -7.104 15.487 -3.893 1.00 74.00 89 GLN A C 1
ATOM 705 O O . GLN A 1 89 ? -8.013 15.596 -3.070 1.00 74.00 89 GLN A O 1
ATOM 710 N N . PRO A 1 90 ? -6.135 16.418 -3.963 1.00 74.81 90 PRO A N 1
ATOM 711 C CA . PRO A 1 90 ? -4.730 16.284 -4.380 1.00 74.81 90 PRO A CA 1
ATOM 712 C C . PRO A 1 90 ? -3.858 15.552 -3.335 1.00 74.81 90 PRO A C 1
ATOM 714 O O . PRO A 1 90 ? -4.194 15.513 -2.148 1.00 74.81 90 PRO A O 1
ATOM 717 N N . SER A 1 91 ? -2.684 15.050 -3.749 1.00 73.75 91 SER A N 1
ATOM 718 C CA . SER A 1 91 ? -1.738 14.352 -2.854 1.00 73.75 91 SER A CA 1
ATOM 719 C C . SER A 1 91 ? -0.321 14.939 -2.852 1.00 73.75 91 SER A C 1
ATOM 721 O O . SER A 1 91 ? 0.234 15.285 -3.901 1.00 73.75 91 SER A O 1
ATOM 723 N N . LYS A 1 92 ? 0.294 15.013 -1.664 1.00 74.62 92 LYS A N 1
ATOM 724 C CA . LYS A 1 92 ? 1.732 15.266 -1.483 1.00 74.62 92 LYS A CA 1
ATOM 725 C C . LYS A 1 92 ? 2.353 14.162 -0.631 1.00 74.62 92 LYS A C 1
ATOM 727 O O . LYS A 1 92 ? 2.022 14.049 0.549 1.00 74.62 92 LYS A O 1
ATOM 732 N N . CYS A 1 93 ? 3.291 13.421 -1.208 1.00 70.88 93 CYS A N 1
ATOM 733 C CA . CYS A 1 93 ? 4.064 12.390 -0.523 1.00 70.88 93 CYS A CA 1
ATOM 734 C C . CYS A 1 93 ? 5.549 12.768 -0.574 1.00 70.88 93 CYS A C 1
ATOM 736 O O . CYS A 1 93 ? 6.071 13.035 -1.655 1.00 70.88 93 CYS A O 1
ATOM 738 N N . GLY A 1 94 ? 6.220 12.825 0.577 1.00 68.44 94 GLY A N 1
ATOM 739 C CA . GLY A 1 94 ? 7.658 13.092 0.650 1.00 68.44 94 GLY A CA 1
ATOM 740 C C . GLY A 1 94 ? 8.477 11.895 0.164 1.00 68.44 94 GLY A C 1
ATOM 741 O O . GLY A 1 94 ? 8.667 11.724 -1.038 1.00 68.44 94 GLY A O 1
ATOM 742 N N . ASN A 1 95 ? 8.950 11.058 1.089 1.00 71.94 95 ASN A N 1
ATOM 743 C CA . ASN A 1 95 ? 9.720 9.851 0.767 1.00 71.94 95 ASN A CA 1
ATOM 744 C C . ASN A 1 95 ? 8.837 8.604 0.835 1.00 71.94 95 ASN A C 1
ATOM 746 O O . ASN A 1 95 ? 8.084 8.424 1.795 1.00 71.94 95 ASN A O 1
ATOM 750 N N . SER A 1 96 ? 8.918 7.742 -0.182 1.00 70.38 96 SER A N 1
ATOM 751 C CA . SER A 1 96 ? 8.151 6.495 -0.257 1.00 70.38 96 SER A CA 1
ATOM 752 C C . SER A 1 96 ? 8.997 5.289 -0.668 1.00 70.38 96 SER A C 1
ATOM 754 O O . SER A 1 96 ? 9.679 5.314 -1.687 1.00 70.38 96 SER A O 1
ATOM 756 N N . HIS A 1 97 ? 8.945 4.186 0.087 1.00 67.81 97 HIS A N 1
ATOM 757 C CA . HIS A 1 97 ? 9.701 2.973 -0.277 1.00 67.81 97 HIS A CA 1
ATOM 758 C C . HIS A 1 97 ? 8.959 2.053 -1.254 1.00 67.81 97 HIS A C 1
ATOM 760 O O . HIS A 1 97 ? 9.566 1.551 -2.202 1.00 67.81 97 HIS A O 1
ATOM 766 N N . LYS A 1 98 ? 7.654 1.840 -1.063 1.00 78.44 98 LYS A N 1
ATOM 767 C CA . LYS A 1 98 ? 6.827 1.053 -1.987 1.00 78.44 98 LYS A CA 1
ATOM 768 C C . LYS A 1 98 ? 5.464 1.706 -2.190 1.00 78.44 98 LYS A C 1
ATOM 770 O O . LYS A 1 98 ? 4.740 1.891 -1.210 1.00 78.44 98 LYS A O 1
ATOM 775 N N . LEU A 1 99 ? 5.123 1.967 -3.449 1.00 75.75 99 LEU A N 1
ATOM 776 C CA . LEU A 1 99 ? 3.783 2.324 -3.907 1.00 75.75 99 LEU A CA 1
ATOM 777 C C . LEU A 1 99 ? 3.300 1.234 -4.884 1.00 75.75 99 LEU A C 1
ATOM 779 O O . LEU A 1 99 ? 4.015 0.859 -5.811 1.00 75.75 99 LEU A O 1
ATOM 783 N N . GLU A 1 100 ? 2.124 0.682 -4.634 1.00 81.12 100 GLU A N 1
ATOM 784 C CA . GLU A 1 100 ? 1.425 -0.326 -5.438 1.00 81.12 100 GLU A CA 1
ATOM 785 C C . GLU A 1 100 ? -0.075 0.006 -5.589 1.00 81.12 100 GLU A C 1
ATOM 787 O O . GLU A 1 100 ? -0.748 0.204 -4.579 1.00 81.12 100 GLU A O 1
ATOM 792 N N . ASP A 1 101 ? -0.581 0.058 -6.823 1.00 79.31 101 ASP A N 1
ATOM 793 C CA . ASP A 1 101 ? -1.991 0.332 -7.160 1.00 79.31 101 ASP A CA 1
ATOM 794 C C . ASP A 1 101 ? -2.439 1.764 -6.776 1.00 79.31 101 ASP A C 1
ATOM 796 O O . ASP A 1 101 ? -3.066 2.009 -5.740 1.00 79.31 101 ASP A O 1
ATOM 800 N N . PHE A 1 102 ? -2.062 2.748 -7.601 1.00 72.06 102 PHE A N 1
ATOM 801 C CA . PHE A 1 102 ? -2.232 4.180 -7.304 1.00 72.06 102 PHE A CA 1
ATOM 802 C C . PHE A 1 102 ? -3.029 4.899 -8.380 1.00 72.06 102 PHE A C 1
ATOM 804 O O . PHE A 1 102 ? -2.630 4.911 -9.547 1.00 72.06 102 PHE A O 1
ATOM 811 N N . THR A 1 103 ? -4.061 5.622 -7.943 1.00 71.25 103 THR A N 1
ATOM 812 C CA . THR A 1 103 ? -4.760 6.610 -8.771 1.00 71.25 103 THR A CA 1
ATOM 813 C C . THR A 1 103 ? -4.723 7.965 -8.078 1.00 71.25 103 THR A C 1
ATOM 815 O O . THR A 1 103 ? -5.299 8.151 -7.007 1.00 71.25 103 THR A O 1
ATOM 818 N N . VAL A 1 104 ? -4.008 8.934 -8.649 1.00 62.91 104 VAL A N 1
ATOM 819 C CA . VAL A 1 104 ? -3.833 10.245 -8.001 1.00 62.91 104 VAL A CA 1
ATOM 820 C C . VAL A 1 104 ? -3.987 11.376 -9.003 1.00 62.91 104 VAL A C 1
ATOM 822 O O . VAL A 1 104 ? -3.374 11.353 -10.071 1.00 62.91 104 VAL A O 1
ATOM 825 N N . GLN A 1 105 ? -4.752 12.399 -8.620 1.00 65.88 105 GLN A N 1
ATOM 826 C CA . GLN A 1 105 ? -4.894 13.620 -9.408 1.00 65.88 105 GLN A CA 1
ATOM 827 C C . GLN A 1 105 ? -5.015 14.879 -8.539 1.00 65.88 105 GLN A C 1
ATOM 829 O O . GLN A 1 105 ? -5.940 14.967 -7.736 1.00 65.88 105 GLN A O 1
ATOM 834 N N . PRO A 1 106 ? -4.194 15.927 -8.718 1.00 66.38 106 PRO A N 1
ATOM 835 C CA . PRO A 1 106 ? -2.773 15.959 -9.088 1.00 66.38 106 PRO A CA 1
ATOM 836 C C . PRO A 1 106 ? -1.852 15.504 -7.937 1.00 66.38 106 PRO A C 1
ATOM 838 O O . PRO A 1 106 ? -2.223 15.566 -6.757 1.00 66.38 106 PRO A O 1
ATOM 841 N N . SER A 1 107 ? -0.617 15.096 -8.260 1.00 66.88 107 SER A N 1
ATOM 842 C CA . SER A 1 107 ? 0.333 14.561 -7.268 1.00 66.88 107 SER A CA 1
ATOM 843 C C . SER A 1 107 ? 1.721 15.218 -7.281 1.00 66.88 107 SER A C 1
ATOM 845 O O . SER A 1 107 ? 2.264 15.604 -8.321 1.00 66.88 107 SER A O 1
ATOM 847 N N . LYS A 1 108 ? 2.316 15.345 -6.087 1.00 68.31 108 LYS A N 1
ATOM 848 C CA . LYS A 1 108 ? 3.752 15.606 -5.904 1.00 68.31 108 LYS A CA 1
ATOM 849 C C . LYS A 1 108 ? 4.347 14.502 -5.040 1.00 68.31 108 LYS A C 1
ATOM 851 O O . LYS A 1 108 ? 4.010 14.414 -3.858 1.00 68.31 108 LYS A O 1
ATOM 856 N N . CYS A 1 109 ? 5.229 13.707 -5.626 1.00 66.25 109 CYS A N 1
ATOM 857 C CA . CYS A 1 109 ? 5.945 12.635 -4.946 1.00 66.25 109 CYS A CA 1
ATOM 858 C C . CYS A 1 109 ? 7.442 12.965 -4.948 1.00 66.25 109 CYS A C 1
ATOM 860 O O . CYS A 1 109 ? 7.989 13.320 -5.992 1.00 66.25 109 CYS A O 1
ATOM 862 N N . GLY A 1 110 ? 8.099 12.891 -3.789 1.00 66.88 110 GLY A N 1
ATOM 863 C CA . GLY A 1 110 ? 9.551 13.040 -3.677 1.00 66.88 110 GLY A CA 1
ATOM 864 C C . GLY A 1 110 ? 10.286 11.797 -4.188 1.00 66.88 110 GLY A C 1
ATOM 865 O O . GLY A 1 110 ? 10.107 11.395 -5.337 1.00 66.88 110 GLY A O 1
ATOM 866 N N . ASN A 1 111 ? 11.123 11.183 -3.347 1.00 68.56 111 ASN A N 1
ATOM 867 C CA . ASN A 1 111 ? 11.891 9.989 -3.712 1.00 68.56 111 ASN A CA 1
ATOM 868 C C . ASN A 1 111 ? 11.048 8.718 -3.563 1.00 68.56 111 ASN A C 1
ATOM 870 O O . ASN A 1 111 ? 10.435 8.498 -2.515 1.00 68.56 111 ASN A O 1
ATOM 874 N N . SER A 1 112 ? 11.047 7.873 -4.597 1.00 68.81 112 SER A N 1
ATOM 875 C CA . SER A 1 112 ? 10.342 6.589 -4.616 1.00 68.81 112 SER A CA 1
ATOM 876 C C . SER A 1 112 ? 11.261 5.430 -5.007 1.00 68.81 112 SER A C 1
ATOM 878 O O . SER A 1 112 ? 11.985 5.502 -5.993 1.00 68.81 112 SER A O 1
ATOM 880 N N . TYR A 1 113 ? 11.225 4.316 -4.271 1.00 64.06 113 TYR A N 1
ATOM 881 C CA . TYR A 1 113 ? 12.095 3.166 -4.579 1.00 64.06 113 TYR A CA 1
ATOM 882 C C . TYR A 1 113 ? 11.445 2.119 -5.490 1.00 64.06 113 TYR A C 1
ATOM 884 O O . TYR A 1 113 ? 12.126 1.532 -6.333 1.00 64.06 113 TYR A O 1
ATOM 892 N N . LYS A 1 114 ? 10.140 1.871 -5.340 1.00 73.44 114 LYS A N 1
ATOM 893 C CA . LYS A 1 114 ? 9.383 0.918 -6.167 1.00 73.44 114 LYS A CA 1
ATOM 894 C C . LYS A 1 114 ? 7.971 1.440 -6.414 1.00 73.44 114 LYS A C 1
ATOM 896 O O . LYS A 1 114 ? 7.250 1.651 -5.437 1.00 73.44 114 LYS A O 1
ATOM 901 N N . LEU A 1 115 ? 7.589 1.584 -7.683 1.00 71.62 115 LEU A N 1
ATOM 902 C CA . LEU A 1 115 ? 6.211 1.838 -8.112 1.00 71.62 115 LEU A CA 1
ATOM 903 C C . LEU A 1 115 ? 5.718 0.667 -8.971 1.00 71.62 115 LEU A C 1
ATOM 905 O O . LEU A 1 115 ? 6.465 0.163 -9.814 1.00 71.62 115 LEU A O 1
ATOM 909 N N . LYS A 1 116 ? 4.474 0.248 -8.753 1.00 75.88 116 LYS A N 1
ATOM 910 C CA . LYS A 1 116 ? 3.772 -0.764 -9.547 1.00 75.88 116 LYS A CA 1
ATOM 911 C C . LYS A 1 116 ? 2.332 -0.305 -9.779 1.00 75.88 116 LYS A C 1
ATOM 913 O O . LYS A 1 116 ? 1.724 0.172 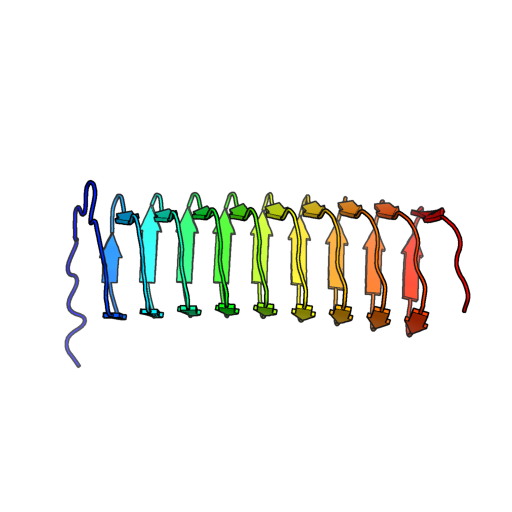-8.822 1.00 75.88 116 LYS A O 1
ATOM 918 N N . ASP A 1 117 ? 1.834 -0.456 -11.006 1.00 71.69 117 ASP A N 1
ATOM 919 C CA . ASP A 1 117 ? 0.445 -0.176 -11.402 1.00 71.69 117 ASP A CA 1
ATOM 920 C C . ASP A 1 117 ? 0.015 1.260 -11.048 1.00 71.69 117 ASP A C 1
ATOM 922 O O . ASP A 1 117 ? -0.692 1.524 -10.071 1.00 71.69 117 ASP A O 1
ATOM 926 N N . PHE A 1 118 ? 0.516 2.228 -11.817 1.00 68.38 118 PHE A N 1
ATOM 927 C CA . PHE A 1 118 ? 0.353 3.650 -11.506 1.00 68.38 118 PHE A CA 1
ATOM 928 C C . PHE A 1 118 ? -0.367 4.390 -12.630 1.00 68.38 118 PHE A C 1
ATOM 930 O O . PHE A 1 118 ? 0.120 4.431 -13.762 1.00 68.38 118 PHE A O 1
ATOM 937 N N . THR A 1 119 ? -1.481 5.040 -12.285 1.00 67.31 119 THR A N 1
ATOM 938 C CA . THR A 1 119 ? -2.198 5.959 -13.174 1.00 67.31 119 THR A CA 1
ATOM 939 C C . THR A 1 119 ? -2.249 7.333 -12.537 1.00 67.31 119 THR A C 1
ATOM 941 O O . THR A 1 119 ? -2.892 7.533 -11.505 1.00 67.31 119 THR A O 1
ATOM 944 N N . VAL A 1 120 ? -1.572 8.311 -13.137 1.00 60.78 120 VAL A N 1
ATOM 945 C CA . VAL A 1 120 ? -1.530 9.656 -12.560 1.00 60.78 120 VAL A CA 1
ATOM 946 C C . VAL A 1 120 ? -1.629 10.750 -13.595 1.00 60.78 120 VAL A C 1
ATOM 948 O O . VAL A 1 120 ? -0.971 10.706 -14.635 1.00 60.78 120 VAL A O 1
ATOM 951 N N . GLN A 1 121 ? -2.422 11.764 -13.241 1.00 62.25 121 GLN A N 1
ATOM 952 C CA . GLN A 1 121 ? -2.586 12.974 -14.030 1.00 62.25 121 GLN A CA 1
ATOM 953 C C . GLN A 1 121 ? -2.693 14.232 -13.166 1.00 62.25 121 GLN A C 1
ATOM 955 O O . GLN A 1 121 ? -3.459 14.249 -12.205 1.00 62.25 121 GLN A O 1
ATOM 960 N N . PRO A 1 122 ? -2.069 15.352 -13.554 1.00 61.81 122 PRO A N 1
ATOM 961 C CA . PRO A 1 122 ? -0.644 15.550 -13.841 1.00 61.81 122 PRO A CA 1
ATOM 962 C C . PRO A 1 122 ? 0.249 15.389 -12.591 1.00 61.81 122 PRO A C 1
ATOM 964 O O . PRO A 1 122 ? -0.195 15.602 -11.456 1.00 61.81 122 PRO A O 1
ATOM 967 N N . SER A 1 123 ? 1.536 15.059 -12.781 1.00 62.38 123 SER A N 1
ATOM 968 C CA . SER A 1 123 ? 2.466 14.804 -11.662 1.00 62.38 123 SER A CA 1
ATOM 969 C C . SER A 1 123 ? 3.874 15.367 -11.780 1.00 62.38 123 SER A C 1
ATOM 971 O O . SER A 1 123 ? 4.436 15.567 -12.859 1.00 62.38 123 SER A O 1
ATOM 973 N N . LYS A 1 124 ? 4.464 15.596 -10.599 1.00 63.03 124 LYS A N 1
ATOM 974 C CA . LYS A 1 124 ? 5.906 15.779 -10.410 1.00 63.03 124 LYS A CA 1
ATOM 975 C C . LYS A 1 124 ? 6.416 14.674 -9.490 1.00 63.03 124 LYS A C 1
ATOM 977 O O . LYS A 1 124 ? 6.078 14.674 -8.304 1.00 63.03 124 LYS A O 1
ATOM 982 N N . CYS A 1 125 ? 7.220 13.773 -10.040 1.00 61.94 125 CYS A N 1
ATOM 983 C CA . CYS A 1 125 ? 7.901 12.719 -9.296 1.00 61.94 125 CYS A CA 1
ATOM 984 C C . CYS A 1 125 ? 9.406 13.016 -9.271 1.00 61.94 125 CYS A C 1
ATOM 986 O O . CYS A 1 125 ? 9.973 13.391 -10.298 1.00 61.94 125 CYS A O 1
ATOM 988 N N . GLY A 1 126 ? 10.041 12.873 -8.106 1.00 64.38 126 GLY A N 1
ATOM 989 C CA . GLY A 1 126 ? 11.495 12.966 -7.956 1.00 64.38 126 GLY A CA 1
ATOM 990 C C . GLY A 1 126 ? 12.221 11.742 -8.530 1.00 64.38 126 GLY A C 1
ATOM 991 O O . GLY A 1 126 ? 11.933 11.303 -9.643 1.00 64.38 126 GLY A O 1
ATOM 992 N N . ASN A 1 127 ? 13.167 11.179 -7.772 1.00 64.94 127 ASN A N 1
ATOM 993 C CA . ASN A 1 127 ? 13.935 9.999 -8.188 1.00 64.94 127 ASN A CA 1
ATOM 994 C C . ASN A 1 127 ? 13.117 8.710 -8.043 1.00 64.94 127 ASN A C 1
ATOM 996 O O . ASN A 1 127 ? 12.472 8.504 -7.010 1.00 64.94 127 ASN A O 1
ATOM 1000 N N . SER A 1 128 ? 13.173 7.840 -9.057 1.00 64.06 128 SER A N 1
ATOM 1001 C CA . SER A 1 128 ? 12.503 6.534 -9.078 1.00 64.06 128 SER A CA 1
ATOM 1002 C C . SER A 1 128 ? 13.472 5.406 -9.443 1.00 64.06 128 SER A C 1
ATOM 1004 O O . SER A 1 128 ? 14.166 5.472 -10.449 1.00 64.06 128 SER A O 1
ATOM 1006 N N . TYR A 1 129 ? 13.520 4.326 -8.657 1.00 59.88 129 TYR A N 1
ATOM 1007 C CA . TYR A 1 129 ? 14.486 3.241 -8.911 1.00 59.88 129 TYR A CA 1
ATOM 1008 C C . TYR A 1 129 ? 13.918 2.052 -9.702 1.00 59.88 129 TYR A C 1
ATOM 1010 O O . TYR A 1 129 ? 14.662 1.415 -10.446 1.00 59.88 129 TYR A O 1
ATOM 1018 N N . LYS A 1 130 ? 12.625 1.727 -9.553 1.00 68.75 130 LYS A N 1
ATOM 1019 C CA . LYS A 1 130 ? 11.950 0.640 -10.290 1.00 68.75 130 LYS A CA 1
ATOM 1020 C C . LYS A 1 130 ? 10.493 0.995 -10.571 1.00 68.75 130 LYS A C 1
ATOM 1022 O O . LYS A 1 130 ? 9.757 1.266 -9.619 1.00 68.75 130 LYS A O 1
ATOM 1027 N N . LEU A 1 131 ? 10.092 0.938 -11.839 1.00 66.44 131 LEU A N 1
ATOM 1028 C CA . LEU A 1 131 ? 8.729 1.195 -12.306 1.00 66.44 131 LEU A CA 1
ATOM 1029 C C . LEU A 1 131 ? 8.216 -0.001 -13.118 1.00 66.44 131 LEU A C 1
ATOM 1031 O O . LEU A 1 131 ? 8.945 -0.538 -13.952 1.00 66.44 131 LEU A O 1
ATOM 1035 N N . LYS A 1 132 ? 6.970 -0.407 -12.868 1.00 70.88 132 LYS A N 1
ATOM 1036 C CA . LYS A 1 132 ? 6.257 -1.445 -13.621 1.00 70.88 132 LYS A CA 1
ATOM 1037 C C . LYS A 1 132 ? 4.829 -0.970 -13.895 1.00 70.88 132 LYS A C 1
ATOM 1039 O O . LYS A 1 132 ? 4.203 -0.474 -12.958 1.00 70.88 132 LYS A O 1
ATOM 1044 N N . ASP A 1 133 ? 4.345 -1.150 -15.122 1.00 68.06 133 ASP A N 1
ATOM 1045 C CA . ASP A 1 133 ? 2.953 -0.907 -15.531 1.00 68.06 133 ASP A CA 1
ATOM 1046 C C . ASP A 1 133 ? 2.519 0.548 -15.244 1.00 68.06 133 ASP A C 1
ATOM 1048 O O . ASP A 1 133 ? 1.779 0.852 -14.304 1.00 68.06 133 ASP A O 1
ATOM 1052 N N . PHE A 1 134 ? 3.069 1.493 -16.011 1.00 65.12 134 PHE A N 1
ATOM 1053 C CA . PHE A 1 134 ? 2.964 2.925 -15.712 1.00 65.12 134 PHE A CA 1
ATOM 1054 C C . PHE A 1 134 ? 2.275 3.692 -16.840 1.00 65.12 134 PHE A C 1
ATOM 1056 O O . PHE A 1 134 ? 2.771 3.713 -17.967 1.00 65.12 134 PHE A O 1
ATOM 1063 N N . THR A 1 135 ? 1.175 4.376 -16.507 1.00 63.56 135 THR A N 1
ATOM 1064 C CA . THR A 1 135 ? 0.449 5.272 -17.418 1.00 63.56 135 THR A CA 1
ATOM 1065 C C . THR A 1 135 ? 0.423 6.681 -16.853 1.00 63.56 135 THR A C 1
ATOM 1067 O O . THR A 1 135 ? -0.166 6.931 -15.797 1.00 63.56 135 THR A O 1
ATOM 1070 N N . VAL A 1 136 ? 1.043 7.633 -17.553 1.00 60.16 136 VAL A N 1
ATOM 1071 C CA . VAL A 1 136 ? 1.090 9.020 -17.081 1.00 60.16 136 VAL A CA 1
ATOM 1072 C C . VAL A 1 136 ? 0.837 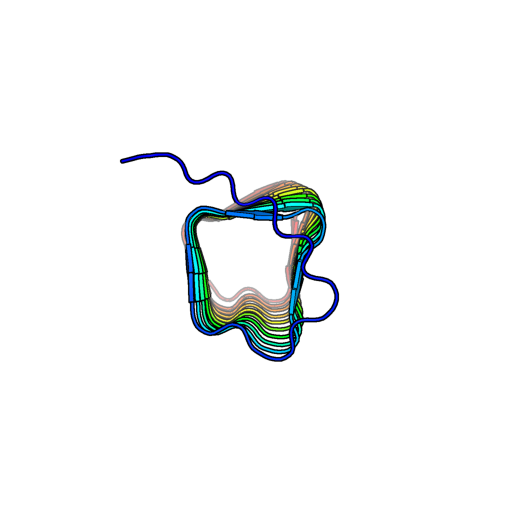10.046 -18.171 1.00 60.16 136 VAL A C 1
ATOM 1074 O O . VAL A 1 136 ? 1.304 9.929 -19.300 1.00 60.16 136 VAL A O 1
ATOM 1077 N N . GLN A 1 137 ? 0.089 11.078 -17.784 1.00 58.53 137 GLN A N 1
ATOM 1078 C CA . GLN A 1 137 ? -0.334 12.192 -18.622 1.00 58.53 137 GLN A CA 1
ATOM 1079 C C . GLN A 1 137 ? -0.251 13.489 -17.808 1.00 58.53 137 GLN A C 1
ATOM 1081 O O . GLN A 1 137 ? -0.669 13.518 -16.651 1.00 58.53 137 GLN A O 1
ATOM 1086 N N . PRO A 1 138 ? 0.166 14.601 -18.416 1.00 55.25 138 PRO A N 1
ATOM 1087 C CA . PRO A 1 138 ? 1.566 15.027 -18.543 1.00 55.25 138 PRO A CA 1
ATOM 1088 C C . PRO A 1 138 ? 2.367 15.027 -17.220 1.00 55.25 138 PRO A C 1
ATOM 1090 O O . PRO A 1 138 ? 1.849 15.349 -16.145 1.00 55.25 138 PRO A O 1
ATOM 1093 N N . SER A 1 139 ? 3.672 14.728 -17.289 1.00 58.19 139 SER A N 1
ATOM 1094 C CA . SER A 1 139 ? 4.531 14.621 -16.094 1.00 58.19 139 SER A CA 1
ATOM 1095 C C . SER A 1 139 ? 5.969 15.110 -16.236 1.00 58.19 139 SER A C 1
ATOM 1097 O O . SER A 1 139 ? 6.539 15.213 -17.326 1.00 58.19 139 SER A O 1
ATOM 1099 N N . LYS A 1 140 ? 6.566 15.401 -15.071 1.00 59.09 140 LYS A N 1
ATOM 1100 C CA . LYS A 1 140 ? 8.013 15.568 -14.887 1.00 59.09 140 LYS A CA 1
ATOM 1101 C C . LYS A 1 140 ? 8.523 14.497 -13.923 1.00 59.09 140 LYS A C 1
ATOM 1103 O O . LYS A 1 140 ? 8.071 14.442 -12.777 1.00 59.09 140 LYS A O 1
ATOM 1108 N N . CYS A 1 141 ? 9.457 13.687 -14.399 1.00 57.75 141 CYS A N 1
ATOM 1109 C CA . CYS A 1 141 ? 10.118 12.590 -13.693 1.00 57.75 141 CYS A CA 1
ATOM 1110 C C . CYS A 1 141 ? 11.604 12.943 -13.544 1.00 57.75 141 CYS A C 1
ATOM 1112 O O . CYS A 1 141 ? 12.216 13.436 -14.492 1.00 57.75 141 CYS A O 1
ATOM 1114 N N . GLY A 1 142 ? 12.185 12.710 -12.366 1.00 61.25 142 GLY A N 1
ATOM 1115 C CA . GLY A 1 142 ? 13.637 12.762 -12.167 1.00 61.25 142 GLY A CA 1
ATOM 1116 C C . GLY A 1 142 ? 14.352 11.557 -12.793 1.00 61.25 142 GLY A C 1
ATOM 1117 O O . GLY A 1 142 ? 13.941 11.058 -13.841 1.00 61.25 142 GLY A O 1
ATOM 1118 N N . ASN A 1 143 ? 15.409 11.071 -12.136 1.00 61.16 143 ASN A N 1
ATOM 1119 C CA . ASN A 1 143 ? 16.190 9.913 -12.593 1.00 61.16 143 ASN A CA 1
ATOM 1120 C C . ASN A 1 143 ? 15.387 8.608 -12.478 1.00 61.16 143 ASN A C 1
ATOM 1122 O O . ASN A 1 143 ? 14.736 8.382 -11.450 1.00 61.16 143 ASN A O 1
ATOM 1126 N N . SER A 1 144 ? 15.456 7.754 -13.508 1.00 60.81 144 SER A N 1
ATOM 1127 C CA . SER A 1 144 ? 14.772 6.451 -13.563 1.00 60.81 144 SER A CA 1
ATOM 1128 C C . SER A 1 144 ? 15.725 5.321 -13.962 1.00 60.81 144 SER A C 1
ATOM 1130 O O . SER A 1 144 ? 16.359 5.387 -15.007 1.00 60.81 144 SER A O 1
ATOM 1132 N N . HIS A 1 145 ? 15.817 4.260 -13.151 1.00 57.19 145 HIS A N 1
ATOM 1133 C CA . HIS A 1 145 ? 16.834 3.212 -13.354 1.00 57.19 145 HIS A CA 1
ATOM 1134 C C . HIS A 1 145 ? 16.341 1.897 -13.981 1.00 57.19 145 HIS A C 1
ATOM 1136 O O . HIS A 1 145 ? 17.182 1.161 -14.485 1.00 57.19 145 HIS A O 1
ATOM 1142 N N . LYS A 1 146 ? 15.040 1.560 -13.900 1.00 64.50 146 LYS A N 1
ATOM 1143 C CA . LYS A 1 146 ? 14.435 0.355 -14.518 1.00 64.50 146 LYS A CA 1
ATOM 1144 C C . LYS A 1 146 ? 12.957 0.585 -14.840 1.00 64.50 146 LYS A C 1
ATOM 1146 O O . LYS A 1 146 ? 12.192 0.910 -13.924 1.00 64.50 146 LYS A O 1
ATOM 1151 N N . LEU A 1 147 ? 12.565 0.370 -16.096 1.00 62.19 147 LEU A N 1
ATOM 1152 C CA . LEU A 1 147 ? 11.196 0.537 -16.596 1.00 62.19 147 LEU A CA 1
ATOM 1153 C C . LEU A 1 147 ? 10.687 -0.769 -17.214 1.00 62.19 147 LEU A C 1
ATOM 1155 O O . LEU A 1 147 ? 11.412 -1.433 -17.947 1.00 62.19 147 LEU A O 1
ATOM 1159 N N . LYS A 1 148 ? 9.425 -1.114 -16.958 1.00 66.00 148 LYS A N 1
ATOM 1160 C CA . LYS A 1 148 ? 8.709 -2.169 -17.682 1.00 66.00 148 LYS A CA 1
ATOM 1161 C C . LYS A 1 148 ? 7.283 -1.700 -17.969 1.00 66.00 148 LYS A C 1
ATOM 1163 O O . LYS A 1 148 ? 6.650 -1.168 -17.058 1.00 66.00 148 LYS A O 1
ATOM 1168 N N . ASP A 1 149 ? 6.807 -1.909 -19.196 1.00 63.78 149 ASP A N 1
ATOM 1169 C CA . ASP A 1 149 ? 5.423 -1.639 -19.616 1.00 63.78 149 ASP A CA 1
ATOM 1170 C C . ASP A 1 149 ? 5.015 -0.161 -19.380 1.00 63.78 149 ASP A C 1
ATOM 1172 O O . ASP A 1 149 ? 4.183 0.167 -18.533 1.00 63.78 149 ASP A O 1
ATOM 1176 N N . PHE A 1 150 ? 5.683 0.761 -20.092 1.00 61.78 150 PHE A N 1
ATOM 1177 C CA . PHE A 1 150 ? 5.559 2.216 -19.917 1.00 61.78 150 PHE A CA 1
ATOM 1178 C C . PHE 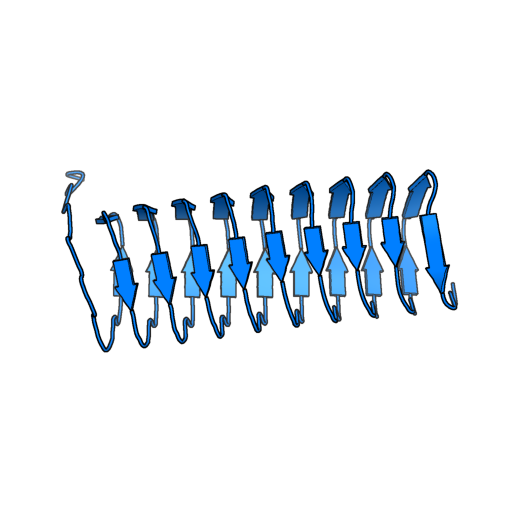A 1 150 ? 4.782 2.879 -21.061 1.00 61.78 150 PHE A C 1
ATOM 1180 O O . PHE A 1 150 ? 5.157 2.748 -22.224 1.00 61.78 150 PHE A O 1
ATOM 1187 N N . THR A 1 151 ? 3.759 3.666 -20.715 1.00 60.44 151 THR A N 1
ATOM 1188 C CA . THR A 1 151 ? 3.026 4.531 -21.651 1.00 60.44 151 THR A CA 1
ATOM 1189 C C . THR A 1 151 ? 2.984 5.960 -21.107 1.00 60.44 151 THR A C 1
ATOM 1191 O O . THR A 1 151 ? 2.445 6.209 -20.026 1.00 60.44 151 THR A O 1
ATOM 1194 N N . ALA A 1 152 ? 3.526 6.928 -21.850 1.00 57.38 152 ALA A N 1
ATOM 1195 C CA . ALA A 1 152 ? 3.446 8.340 -21.480 1.00 57.38 152 ALA A CA 1
ATOM 1196 C C . ALA A 1 152 ? 3.144 9.242 -22.673 1.00 57.38 152 ALA A C 1
ATOM 1198 O O . ALA A 1 152 ? 3.686 9.052 -23.759 1.00 57.38 152 ALA A O 1
ATOM 1199 N N . GLN A 1 153 ? 2.331 10.274 -22.438 1.00 54.44 153 GLN A N 1
ATOM 1200 C CA . GLN A 1 153 ? 2.233 11.432 -23.324 1.00 54.44 153 GLN A CA 1
ATOM 1201 C C . GLN A 1 153 ? 2.342 12.731 -22.523 1.00 54.44 153 GLN A C 1
ATOM 1203 O O . GLN A 1 153 ? 2.038 12.783 -21.331 1.00 54.44 153 GLN A O 1
ATOM 1208 N N . PRO A 1 154 ? 2.736 13.811 -23.202 1.00 52.03 154 PRO A N 1
ATOM 1209 C CA . PRO A 1 154 ? 4.117 14.295 -23.228 1.00 52.03 154 PRO A CA 1
ATOM 1210 C C . PRO A 1 154 ? 4.793 14.300 -21.840 1.00 52.03 154 PRO A C 1
ATOM 1212 O O . PRO A 1 154 ? 4.299 14.896 -20.880 1.00 52.03 154 PRO A O 1
ATOM 1215 N N . SER A 1 155 ? 5.971 13.678 -21.736 1.00 54.97 155 SER A N 1
ATOM 1216 C CA . SER A 1 155 ? 6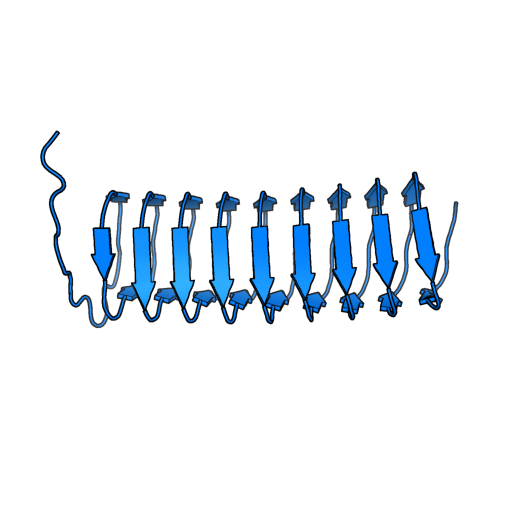.734 13.544 -20.483 1.00 54.97 155 SER A CA 1
ATOM 1217 C C . SER A 1 155 ? 8.195 13.972 -20.639 1.00 54.97 155 SER A C 1
ATOM 1219 O O . SER A 1 155 ? 8.817 13.686 -21.659 1.00 54.97 155 SER A O 1
ATOM 1221 N N . LYS A 1 156 ? 8.769 14.607 -19.606 1.00 56.28 156 LYS A N 1
ATOM 1222 C CA . LYS A 1 156 ? 10.223 14.843 -19.485 1.00 56.28 156 LYS A CA 1
ATOM 1223 C C . LYS A 1 156 ? 10.775 13.988 -18.340 1.00 56.28 156 LYS A C 1
ATOM 1225 O O . LYS A 1 156 ? 10.503 14.318 -17.183 1.00 56.28 156 LYS A O 1
ATOM 1230 N N . CYS A 1 157 ? 11.522 12.928 -18.659 1.00 54.22 157 CYS A N 1
ATOM 1231 C CA . CYS A 1 157 ? 12.265 12.114 -17.686 1.00 54.22 157 CYS A CA 1
ATOM 1232 C C . CYS A 1 157 ? 13.781 12.300 -17.882 1.00 54.22 157 CYS A C 1
ATOM 1234 O O . CYS A 1 157 ? 14.242 12.362 -19.019 1.00 54.22 157 CYS A O 1
ATOM 1236 N N . GLY A 1 158 ? 14.548 12.402 -16.791 1.00 51.00 158 GLY A N 1
ATOM 1237 C CA . GLY A 1 158 ? 16.020 12.421 -16.830 1.00 51.00 158 GLY A CA 1
ATOM 1238 C C . GLY A 1 158 ? 16.617 11.007 -16.813 1.00 51.00 158 GLY A C 1
ATOM 1239 O O . GLY A 1 158 ? 15.975 10.102 -16.285 1.00 51.00 158 GLY A O 1
ATOM 1240 N N . ASN A 1 159 ? 17.817 10.838 -17.396 1.00 49.53 159 ASN A N 1
ATOM 1241 C CA . ASN A 1 159 ? 18.637 9.610 -17.481 1.00 49.53 159 ASN A CA 1
ATOM 1242 C C . ASN A 1 159 ? 17.876 8.289 -17.268 1.00 49.53 159 ASN A C 1
ATOM 1244 O O . ASN A 1 159 ? 17.733 7.817 -16.138 1.00 49.53 159 ASN A O 1
ATOM 1248 N N . SER A 1 160 ? 17.435 7.680 -18.370 1.00 49.50 160 SER A N 1
ATOM 1249 C CA . SER A 1 160 ? 16.863 6.335 -18.401 1.00 49.50 160 SER A CA 1
ATOM 1250 C C . SER A 1 160 ? 17.910 5.317 -18.859 1.00 49.50 160 SER A C 1
ATOM 1252 O O . SER A 1 160 ? 18.377 5.398 -19.994 1.00 49.50 160 SER A O 1
ATOM 1254 N N . HIS A 1 161 ? 18.231 4.331 -18.021 1.00 44.56 161 HIS A N 1
ATOM 1255 C CA . HIS A 1 161 ? 18.766 3.054 -18.504 1.00 44.56 161 HIS A CA 1
ATOM 1256 C C . HIS A 1 161 ? 17.596 2.065 -18.578 1.00 44.56 161 HIS A C 1
ATOM 1258 O O . HIS A 1 161 ? 16.856 1.922 -17.601 1.00 44.56 161 HIS A O 1
ATOM 1264 N N . ILE A 1 162 ? 17.389 1.486 -19.764 1.00 45.78 162 ILE A N 1
ATOM 1265 C CA . ILE A 1 162 ? 16.320 0.523 -20.078 1.00 45.78 162 ILE A CA 1
ATOM 1266 C C . ILE A 1 162 ? 16.700 -0.845 -19.513 1.00 45.78 162 ILE A C 1
ATOM 1268 O O . ILE A 1 162 ? 17.857 -1.262 -19.742 1.00 45.78 162 ILE A O 1
#

Foldseek 3Di:
DDQPAPADADDEDAEAEEDERYEYEADEYAEYEEYEHYEHEAYAYEEYEEYYQYEHEAEHYEYYEEYEQYEHEAEEYEHYADYENYEYEAYEYEHYEEYEQDEHEAYEYEAYEEYEQDEHPEYEYEHYEYYEQDEHEEYEYEEYEYYYNDDYPPYDYPDYDD

Radius of gyration: 16.75 Å; chains: 1; bounding box: 43×23×46 Å

Sequence (162 aa):
MKLVFIILNFQNVGTLYKLKDFTAQPLKCGNSHKLEDFTTQPLKCGNSYKLKDFTVQPLKCGNSHKLKDFTAQPSKCGNSYKLKDFTAQPSKCGNSHKLEDFTVQPSKCGNSYKLKDFTVQPSKCGNSYKLKDFTVQPSKCGNSHKLKDFTAQPSKCGNSHI

Organism: NCBI:txid1001599

Secondary structure (DSSP, 8-state):
------EEEEEEEEEEEEEEEEEEEEEEEEEEEEEEEEEESSEEEEEEEEEEEEEESSEEEEEEEEEEEEEESSEEEEEEEEEEEEEESSEEEEEEEEEEEEEESSEEE--EEEEEEEEESSEEE--BS-EEEEEESSEEEEEE--EEEEEESSEEEEEE--

pLDDT: mean 71.72, std 12.91, range [32.5, 91.94]